Protein AF-A0A958T220-F1 (afdb_monomer_lite)

Secondary structure (DSSP, 8-state):
--HHHHHHHHHHHHHHHHHHHT-----HHHHTTTT--TTS-SEEEEEEEEEEEETTEEEEEEEEEEEEE-TTSSS--EE--

Structure (mmCIF, N/CA/C/O backbone):
data_AF-A0A958T220-F1
#
_entry.id   AF-A0A958T220-F1
#
loop_
_atom_site.group_PDB
_atom_site.id
_atom_site.type_symbol
_atom_site.label_atom_id
_atom_site.label_alt_id
_atom_site.label_comp_id
_atom_site.label_asym_id
_atom_site.label_entity_id
_atom_site.label_seq_id
_atom_site.pdbx_PDB_ins_code
_atom_site.Cartn_x
_atom_site.Cartn_y
_atom_site.Cartn_z
_atom_site.occupancy
_atom_site.B_iso_or_equiv
_atom_site.auth_seq_id
_atom_site.auth_comp_id
_atom_site.auth_asym_id
_atom_site.auth_atom_id
_atom_site.pdbx_PDB_model_num
ATOM 1 N N . MET A 1 1 ? 46.182 11.921 -43.402 1.00 52.91 1 MET A N 1
ATOM 2 C CA . MET A 1 1 ? 44.715 12.017 -43.207 1.00 52.91 1 MET A CA 1
ATOM 3 C C . MET A 1 1 ? 44.157 10.964 -42.224 1.00 52.91 1 MET A C 1
ATOM 5 O O . MET A 1 1 ? 43.083 10.436 -42.447 1.00 52.91 1 MET A O 1
ATOM 9 N N . LYS A 1 2 ? 44.858 10.625 -41.125 1.00 52.69 2 LYS A N 1
ATOM 10 C CA . LYS A 1 2 ? 44.356 9.680 -40.092 1.00 52.69 2 LYS A CA 1
ATOM 11 C C . LYS A 1 2 ? 43.979 10.366 -38.766 1.00 52.69 2 LYS A C 1
ATOM 13 O O . LYS A 1 2 ? 43.201 9.826 -37.993 1.00 52.69 2 LYS A O 1
ATOM 18 N N . ILE A 1 3 ? 44.505 11.569 -38.527 1.00 55.22 3 ILE A N 1
ATOM 19 C CA . ILE A 1 3 ? 44.404 12.286 -37.245 1.00 55.22 3 ILE A CA 1
ATOM 20 C C . ILE A 1 3 ? 43.018 12.932 -37.061 1.00 55.22 3 ILE A C 1
ATOM 22 O O . ILE A 1 3 ? 42.446 12.821 -35.982 1.00 55.22 3 ILE A O 1
ATOM 26 N N . LEU A 1 4 ? 42.435 13.511 -38.123 1.00 55.75 4 LEU A N 1
ATOM 27 C CA . LEU A 1 4 ? 41.078 14.083 -38.094 1.00 55.75 4 LEU A CA 1
ATOM 28 C C . LEU A 1 4 ? 40.010 13.028 -37.765 1.00 55.75 4 LEU A C 1
ATOM 30 O O . LEU A 1 4 ? 39.188 13.263 -36.892 1.00 55.75 4 LEU A O 1
ATOM 34 N N . ASN A 1 5 ? 40.097 11.830 -38.356 1.00 60.31 5 ASN A N 1
ATOM 35 C CA . ASN A 1 5 ? 39.152 10.737 -38.093 1.00 60.31 5 ASN A CA 1
ATOM 36 C C . ASN A 1 5 ? 39.193 10.261 -36.627 1.00 60.31 5 ASN A C 1
ATOM 38 O O . ASN A 1 5 ? 38.174 9.892 -36.057 1.00 60.31 5 ASN A O 1
ATOM 42 N N . CYS A 1 6 ? 40.369 10.299 -35.992 1.00 59.88 6 CYS A N 1
ATOM 43 C CA . CYS A 1 6 ? 40.538 9.908 -34.591 1.00 59.88 6 CYS A CA 1
ATOM 44 C C . CYS A 1 6 ? 39.915 10.931 -33.623 1.00 59.88 6 CYS A C 1
ATOM 46 O O . CYS A 1 6 ? 39.317 10.544 -32.620 1.00 59.88 6 CYS A O 1
ATOM 48 N N . TYR A 1 7 ? 40.006 12.231 -33.931 1.00 70.75 7 TYR A N 1
ATOM 49 C CA . TYR A 1 7 ? 39.376 13.283 -33.126 1.00 70.75 7 TYR A CA 1
ATOM 50 C C . TYR A 1 7 ? 37.844 13.239 -33.230 1.00 70.75 7 TYR A C 1
ATOM 52 O O . TYR A 1 7 ? 37.160 13.289 -32.207 1.00 70.75 7 TYR A O 1
ATOM 60 N N . THR A 1 8 ? 37.305 13.049 -34.439 1.00 67.88 8 THR A N 1
ATOM 61 C CA . THR A 1 8 ? 35.857 12.934 -34.663 1.00 67.88 8 THR A CA 1
ATOM 62 C C . THR A 1 8 ? 35.274 11.705 -33.959 1.00 67.88 8 THR A C 1
ATOM 64 O O . THR A 1 8 ? 34.278 11.836 -33.257 1.00 67.88 8 THR A O 1
ATOM 67 N N . VAL A 1 9 ? 35.938 10.542 -34.027 1.00 77.50 9 VAL A N 1
ATOM 68 C CA . VAL A 1 9 ? 35.496 9.319 -33.323 1.00 77.50 9 VAL A CA 1
ATOM 69 C C . VAL A 1 9 ? 35.521 9.495 -31.800 1.00 77.50 9 VAL A C 1
ATOM 71 O O . VAL A 1 9 ? 34.569 9.107 -31.126 1.00 77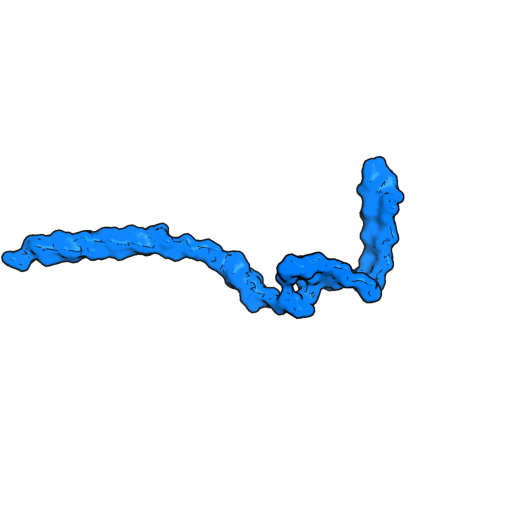.50 9 VAL A O 1
ATOM 74 N N . LYS A 1 10 ? 36.563 10.128 -31.241 1.00 78.19 10 LYS A N 1
ATOM 75 C CA . LYS A 1 10 ? 36.628 10.420 -29.797 1.00 78.19 10 LYS A CA 1
ATOM 76 C C . LYS A 1 10 ? 35.510 11.361 -29.345 1.00 78.19 10 LYS A C 1
ATOM 78 O O . LYS A 1 10 ? 34.932 11.144 -28.283 1.00 78.19 10 LYS A O 1
ATOM 83 N N . SER A 1 11 ? 35.187 12.371 -30.152 1.00 79.00 11 SER A N 1
ATOM 84 C CA . SER A 1 11 ? 34.093 13.304 -29.872 1.00 79.00 11 SER A CA 1
ATOM 85 C C . SER A 1 11 ? 32.729 12.607 -29.904 1.00 79.00 11 SER A C 1
ATOM 87 O O . SER A 1 11 ? 31.949 12.764 -28.968 1.00 79.00 11 SER A O 1
ATOM 89 N N . THR A 1 12 ? 32.464 11.756 -30.901 1.00 83.56 12 THR A N 1
ATOM 90 C CA . THR A 1 12 ? 31.206 10.994 -30.985 1.00 83.56 12 THR A CA 1
ATOM 91 C C . THR A 1 12 ? 31.033 10.036 -29.806 1.00 83.56 12 THR A C 1
ATOM 93 O O . THR A 1 12 ? 29.955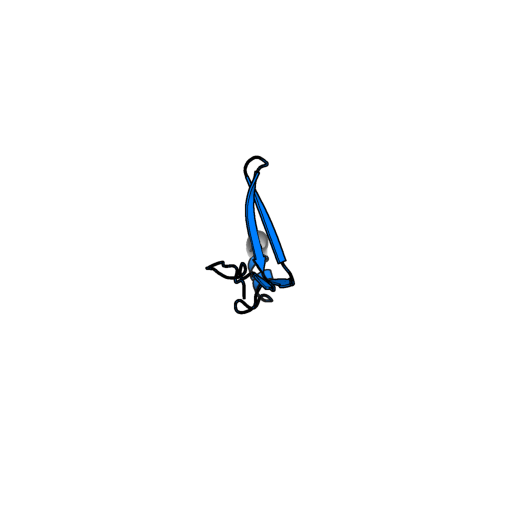 9.979 -29.220 1.00 83.56 12 THR A O 1
ATOM 96 N N . VAL A 1 13 ? 32.094 9.328 -29.401 1.00 86.50 13 VAL A N 1
ATOM 97 C CA . VAL A 1 13 ? 32.051 8.431 -28.232 1.00 86.50 13 VAL A CA 1
ATOM 98 C C . VAL A 1 13 ? 31.776 9.209 -26.942 1.00 86.50 13 VAL A C 1
ATOM 100 O O . VAL A 1 13 ? 30.985 8.754 -26.119 1.00 86.50 13 VAL A O 1
ATOM 103 N N . ALA A 1 14 ? 32.365 10.397 -26.777 1.00 87.19 14 ALA A N 1
ATOM 104 C CA . ALA A 1 14 ? 32.118 11.245 -25.612 1.00 87.19 14 ALA A CA 1
ATOM 105 C C . ALA A 1 14 ? 30.663 11.746 -25.548 1.00 87.19 14 ALA A C 1
ATOM 107 O O . ALA A 1 14 ? 30.060 11.741 -24.477 1.00 87.19 14 ALA A O 1
ATOM 108 N N . VAL A 1 15 ? 30.080 12.125 -26.691 1.00 86.94 15 VAL A N 1
ATOM 109 C CA . VAL A 1 15 ? 28.675 12.555 -26.774 1.00 86.94 15 VAL A CA 1
ATOM 110 C C . VAL A 1 15 ? 27.728 11.397 -26.453 1.00 86.94 15 VAL A C 1
ATOM 112 O O . VAL A 1 15 ? 26.816 11.565 -25.647 1.00 86.94 15 VAL A O 1
ATOM 115 N N . ILE A 1 16 ? 27.971 10.207 -27.009 1.00 85.44 16 ILE A N 1
ATOM 116 C CA . ILE A 1 16 ? 27.152 9.019 -26.726 1.00 85.44 16 ILE A CA 1
ATOM 117 C C . ILE A 1 16 ? 27.240 8.654 -25.238 1.00 85.44 16 ILE A C 1
ATOM 119 O O . ILE A 1 16 ? 26.209 8.472 -24.592 1.00 85.44 16 ILE A O 1
ATOM 123 N N . ALA A 1 17 ? 28.446 8.626 -24.664 1.00 84.88 17 ALA A N 1
ATOM 124 C CA . ALA A 1 17 ? 28.634 8.354 -23.240 1.00 84.88 17 ALA A CA 1
ATOM 125 C C . ALA A 1 17 ? 27.889 9.368 -22.356 1.00 84.88 17 ALA A C 1
ATOM 127 O O . ALA A 1 17 ? 27.237 8.972 -21.393 1.00 84.88 17 ALA A O 1
ATOM 128 N N . ALA A 1 18 ? 27.911 10.656 -22.715 1.00 84.31 18 ALA A N 1
ATOM 129 C CA . ALA A 1 18 ? 27.162 11.684 -22.001 1.00 84.31 18 ALA A CA 1
ATOM 130 C C . ALA A 1 18 ? 25.644 11.444 -22.064 1.00 84.31 18 ALA A C 1
ATOM 132 O O . ALA A 1 18 ? 24.977 11.544 -21.040 1.00 84.31 18 ALA A O 1
ATOM 133 N N . THR A 1 19 ? 25.089 11.065 -23.221 1.00 82.44 19 THR A N 1
ATOM 134 C CA . THR A 1 19 ? 23.638 10.816 -23.351 1.00 82.44 19 THR A CA 1
ATOM 135 C C . THR A 1 19 ? 23.138 9.630 -22.523 1.00 82.44 19 THR A C 1
ATOM 137 O O . THR A 1 19 ? 22.032 9.688 -21.991 1.00 82.44 19 THR A O 1
ATOM 140 N N . VAL A 1 20 ? 23.961 8.590 -22.341 1.00 82.50 20 VAL A N 1
ATOM 141 C CA . VAL A 1 20 ? 23.620 7.419 -21.512 1.00 82.50 20 VAL A CA 1
ATOM 142 C C . VAL A 1 20 ? 23.584 7.772 -20.019 1.00 82.50 20 VAL A C 1
ATOM 144 O O . VAL A 1 20 ? 22.811 7.190 -19.267 1.00 82.50 20 VAL A O 1
ATOM 147 N N . LEU A 1 21 ? 24.353 8.772 -19.573 1.00 77.12 21 LEU A N 1
ATOM 148 C CA . LEU A 1 21 ? 24.294 9.246 -18.182 1.00 77.12 21 LEU A CA 1
ATOM 149 C C . LEU A 1 21 ? 22.986 9.989 -17.860 1.00 77.12 21 LEU A C 1
ATOM 151 O O . LEU A 1 21 ? 22.585 10.035 -16.700 1.00 77.12 21 LEU A O 1
ATOM 155 N N . PHE A 1 22 ? 22.298 10.529 -18.870 1.00 74.19 22 PHE A N 1
ATOM 156 C CA . PHE A 1 22 ? 21.016 11.227 -18.713 1.00 74.19 22 PHE A CA 1
ATOM 157 C C . PHE A 1 22 ? 19.793 10.362 -19.058 1.00 74.19 22 PHE A C 1
ATOM 159 O O . PHE A 1 22 ? 18.668 10.849 -18.988 1.00 74.19 22 PHE A O 1
ATOM 166 N N . SER A 1 23 ? 19.969 9.081 -19.406 1.00 73.19 23 SER A N 1
ATOM 167 C CA . SER A 1 23 ? 18.854 8.200 -19.786 1.00 73.19 23 SER A CA 1
ATOM 168 C C . SER A 1 23 ? 18.088 7.604 -18.599 1.00 73.19 23 SER A C 1
ATOM 170 O O . SER A 1 23 ? 17.164 6.819 -18.807 1.00 73.19 23 SER A O 1
ATOM 172 N N . CYS A 1 24 ? 18.454 7.936 -17.357 1.00 71.44 24 CYS A N 1
ATOM 173 C CA . CYS A 1 24 ? 17.717 7.496 -16.175 1.00 71.44 24 CYS A CA 1
ATOM 174 C C . CYS A 1 24 ? 16.388 8.265 -16.075 1.00 71.44 24 CYS A C 1
ATOM 176 O O . CYS A 1 24 ? 16.300 9.320 -15.449 1.00 71.44 24 CYS A O 1
ATOM 178 N N . GLN A 1 25 ? 15.356 7.746 -16.737 1.00 67.31 25 GLN A N 1
ATOM 179 C CA . GLN A 1 25 ? 13.976 8.185 -16.566 1.00 67.31 25 GLN A CA 1
ATOM 180 C C . GLN A 1 25 ? 13.337 7.358 -15.449 1.00 67.31 25 GLN A C 1
ATOM 182 O O . GLN A 1 25 ? 13.340 6.130 -15.479 1.00 67.31 25 GLN A O 1
ATOM 187 N N . ASN A 1 26 ? 12.814 8.041 -14.433 1.00 61.22 26 ASN A N 1
ATOM 188 C CA . ASN A 1 26 ? 12.249 7.438 -13.231 1.00 61.22 26 ASN A CA 1
ATOM 189 C C . ASN A 1 26 ? 10.838 6.875 -13.515 1.00 61.22 26 ASN A C 1
ATOM 191 O O . ASN A 1 26 ? 9.846 7.437 -13.064 1.00 61.22 26 ASN A O 1
ATOM 195 N N . SER A 1 27 ? 10.743 5.792 -14.295 1.00 64.56 27 SER A N 1
ATOM 196 C CA . SER A 1 27 ? 9.478 5.164 -14.731 1.00 64.56 27 SER A CA 1
ATOM 197 C C . SER A 1 27 ? 8.967 4.057 -13.799 1.00 64.56 27 SER A C 1
ATOM 199 O O . SER A 1 27 ? 7.983 3.383 -14.099 1.00 64.56 27 SER A O 1
ATOM 201 N N . LEU A 1 28 ? 9.594 3.864 -12.634 1.00 67.81 28 LEU A N 1
ATOM 202 C CA . LEU A 1 28 ? 9.188 2.827 -11.678 1.00 67.81 28 LEU A CA 1
ATOM 203 C C . LEU A 1 28 ? 7.737 2.999 -11.196 1.00 67.81 28 LEU A C 1
ATOM 205 O O . LEU A 1 28 ? 7.038 2.007 -11.010 1.00 67.81 28 LEU A O 1
ATOM 209 N N . SER A 1 29 ? 7.268 4.242 -11.048 1.00 67.50 29 SER A N 1
ATOM 210 C CA . SER A 1 29 ? 5.883 4.547 -10.664 1.00 67.50 29 SER A CA 1
ATOM 211 C C . SER A 1 29 ? 4.862 4.191 -11.747 1.00 67.50 29 SER A C 1
ATOM 213 O O . SER A 1 29 ? 3.707 3.929 -11.430 1.00 67.50 29 SER A O 1
ATOM 215 N N . GLU A 1 30 ? 5.266 4.174 -13.016 1.00 69.12 30 GLU A N 1
ATOM 216 C CA . GLU A 1 30 ? 4.407 3.812 -14.143 1.00 69.12 30 GLU A CA 1
ATOM 217 C C . GLU A 1 30 ? 4.310 2.291 -14.281 1.00 69.12 30 GLU A C 1
ATOM 219 O O . GLU A 1 30 ? 3.216 1.754 -14.428 1.00 69.12 30 GLU A O 1
ATOM 224 N N . VAL A 1 31 ? 5.425 1.577 -14.091 1.00 70.25 31 VAL A N 1
ATOM 225 C CA . VAL A 1 31 ? 5.448 0.104 -14.079 1.00 70.25 31 VAL A CA 1
ATOM 226 C C . VAL A 1 31 ? 4.588 -0.469 -12.948 1.00 70.25 31 VAL A C 1
ATOM 228 O O . VAL A 1 31 ? 3.893 -1.463 -13.145 1.00 70.25 31 VAL A O 1
ATOM 231 N N . GLN A 1 32 ? 4.574 0.179 -11.781 1.00 68.62 32 GLN A N 1
ATOM 232 C CA . GLN A 1 32 ? 3.726 -0.219 -10.651 1.00 68.62 32 GLN A CA 1
ATOM 233 C C . GLN A 1 32 ? 2.221 -0.109 -10.948 1.00 68.62 32 GLN A C 1
ATOM 235 O O . GLN A 1 32 ? 1.432 -0.823 -10.334 1.00 68.62 32 GLN A O 1
ATOM 240 N N . LYS A 1 33 ? 1.818 0.738 -11.904 1.00 69.06 33 LYS A N 1
ATOM 241 C CA . LYS A 1 33 ? 0.411 0.930 -12.290 1.00 69.06 33 LYS A CA 1
ATOM 242 C C . LYS A 1 33 ? -0.089 -0.094 -13.313 1.00 69.06 33 LYS A C 1
ATOM 244 O O . LYS A 1 33 ? -1.291 -0.295 -13.404 1.00 69.06 33 LYS A O 1
ATOM 249 N N . ILE A 1 34 ? 0.801 -0.787 -14.034 1.00 68.31 34 ILE A N 1
ATOM 250 C CA . ILE A 1 34 ? 0.434 -1.727 -15.119 1.00 68.31 34 ILE A CA 1
ATOM 251 C C . ILE A 1 34 ? -0.425 -2.902 -14.611 1.00 68.31 34 ILE A C 1
ATOM 253 O O . ILE A 1 34 ? -1.232 -3.446 -15.360 1.00 68.31 34 ILE A O 1
ATOM 257 N N . GLY A 1 35 ? -0.262 -3.297 -13.345 1.00 65.31 35 GLY A N 1
ATOM 258 C CA . GLY A 1 35 ? -1.001 -4.410 -12.737 1.00 65.31 35 GLY A CA 1
ATOM 259 C C . GLY A 1 35 ? -2.244 -4.013 -11.937 1.00 65.31 35 GLY A C 1
ATOM 260 O O . GLY A 1 35 ? -2.934 -4.897 -11.437 1.00 65.31 35 GLY A O 1
ATOM 261 N N . LEU A 1 36 ? -2.523 -2.717 -11.776 1.00 67.75 36 LEU A N 1
ATOM 262 C CA . LEU A 1 36 ? -3.644 -2.238 -10.970 1.00 67.75 36 LEU A CA 1
ATOM 263 C C . LEU A 1 36 ? -4.826 -1.933 -11.892 1.00 67.75 36 LEU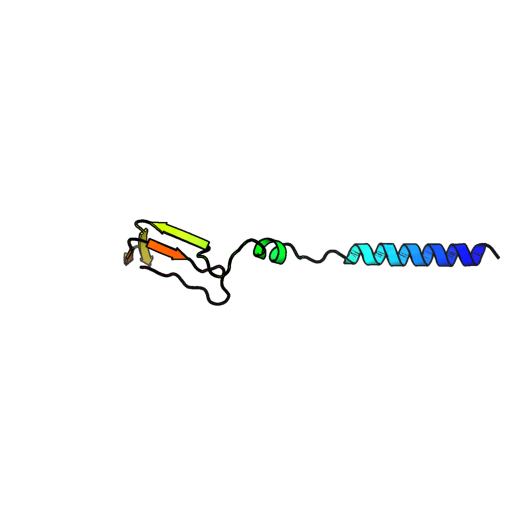 A C 1
ATOM 265 O O . LEU A 1 36 ? -4.841 -0.919 -12.583 1.00 67.75 36 LEU A O 1
ATOM 269 N N . SER A 1 37 ? -5.826 -2.814 -11.904 1.00 70.00 37 SER A N 1
ATOM 270 C CA . SER A 1 37 ? -7.113 -2.512 -12.532 1.00 70.00 37 SER A CA 1
ATOM 271 C C . SER A 1 37 ? -7.759 -1.345 -11.784 1.00 70.00 37 SER A C 1
ATOM 273 O O . SER A 1 37 ? -8.120 -1.483 -10.618 1.00 70.00 37 SER A O 1
ATOM 275 N N . GLU A 1 38 ? -7.918 -0.191 -12.436 1.00 69.00 38 GLU A N 1
ATOM 276 C CA . GLU A 1 38 ? -8.566 0.992 -11.839 1.00 69.00 38 GLU A CA 1
ATOM 277 C C . GLU A 1 38 ? -10.015 0.707 -11.406 1.00 69.00 38 GLU A C 1
ATOM 279 O O . GLU A 1 38 ? -10.557 1.363 -10.515 1.00 69.00 38 GLU A O 1
ATOM 284 N N . ASN A 1 39 ? -10.655 -0.297 -12.011 1.00 75.88 39 ASN A N 1
ATOM 285 C CA . ASN A 1 39 ? -12.040 -0.652 -11.720 1.00 75.88 39 ASN A CA 1
ATOM 286 C C . ASN A 1 39 ? -12.198 -1.536 -10.480 1.00 75.88 39 ASN A C 1
ATOM 288 O O . ASN A 1 39 ? -13.292 -1.573 -9.918 1.00 75.88 39 ASN A O 1
ATOM 292 N N . GLU A 1 40 ? -11.138 -2.203 -10.029 1.00 85.62 40 GLU A N 1
ATOM 293 C CA . GLU A 1 40 ? -11.189 -3.078 -8.860 1.00 85.62 40 GLU A CA 1
ATOM 294 C C . GLU A 1 40 ? -10.721 -2.351 -7.595 1.00 85.62 40 GLU A C 1
ATOM 296 O O . GLU A 1 40 ? -9.859 -1.469 -7.671 1.00 85.62 40 GLU A O 1
ATOM 301 N N . PRO A 1 41 ? -11.293 -2.696 -6.428 1.00 88.56 41 PRO A N 1
ATOM 302 C CA . PRO A 1 41 ? -10.826 -2.158 -5.163 1.00 88.56 41 PRO A CA 1
ATOM 303 C C . PRO A 1 41 ? -9.412 -2.671 -4.874 1.00 88.56 41 PRO A C 1
ATOM 305 O O . PRO A 1 41 ? -9.124 -3.859 -5.027 1.00 88.56 41 PRO A O 1
ATOM 308 N N . ILE A 1 42 ? -8.538 -1.783 -4.405 1.00 89.12 42 ILE A N 1
ATOM 309 C CA . ILE A 1 42 ? -7.179 -2.137 -3.980 1.00 89.12 42 ILE A CA 1
ATOM 310 C C . ILE A 1 42 ? -7.185 -2.954 -2.681 1.00 89.12 42 ILE A C 1
ATOM 312 O O . ILE A 1 42 ? -6.272 -3.742 -2.433 1.00 89.12 42 ILE A O 1
ATOM 316 N N . GLY A 1 43 ? -8.224 -2.785 -1.860 1.00 89.50 43 GLY A N 1
ATOM 317 C CA . GLY A 1 43 ? -8.387 -3.483 -0.591 1.00 89.50 43 GLY A CA 1
ATOM 318 C C . GLY A 1 43 ? -9.832 -3.896 -0.341 1.00 89.50 43 GLY A C 1
ATOM 319 O O . GLY A 1 43 ? -10.763 -3.128 -0.582 1.00 89.50 43 GLY A O 1
ATOM 320 N N . VAL A 1 44 ? -10.013 -5.111 0.180 1.00 93.12 44 VAL A N 1
ATOM 321 C CA . VAL A 1 44 ? -11.305 -5.632 0.639 1.00 93.12 44 VAL A CA 1
ATOM 322 C C . VAL A 1 44 ? -11.151 -6.115 2.075 1.00 93.12 44 VAL A C 1
ATOM 324 O O . VAL A 1 44 ? -10.278 -6.935 2.357 1.00 93.12 44 VAL A O 1
ATOM 327 N N . ALA A 1 45 ? -11.999 -5.626 2.977 1.00 93.38 45 ALA A N 1
ATOM 328 C CA . ALA A 1 45 ? -12.080 -6.121 4.351 1.00 93.38 45 ALA A CA 1
ATOM 329 C C . ALA A 1 45 ? -13.488 -6.648 4.631 1.00 93.38 45 ALA A C 1
ATOM 331 O O . ALA A 1 45 ? -14.464 -6.014 4.244 1.00 93.38 45 ALA A O 1
AT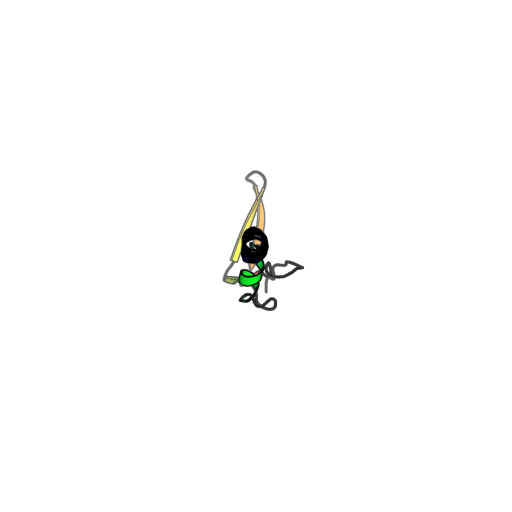OM 332 N N . GLU A 1 46 ? -13.600 -7.782 5.317 1.00 94.06 46 GLU A N 1
ATOM 333 C CA . GLU A 1 46 ? -14.878 -8.355 5.754 1.00 94.06 46 GLU A CA 1
ATOM 334 C C . GLU A 1 46 ? -15.059 -8.162 7.263 1.00 94.06 46 GLU A C 1
ATOM 336 O O . GLU A 1 46 ? -14.085 -8.201 8.016 1.00 94.06 46 GLU A O 1
ATOM 341 N N . ASN A 1 47 ? -16.304 -7.978 7.712 1.00 92.88 47 ASN A N 1
ATOM 342 C CA . ASN A 1 47 ? -16.666 -7.758 9.118 1.00 92.88 47 ASN A CA 1
ATOM 343 C C . ASN A 1 47 ? -15.850 -6.628 9.776 1.00 92.88 47 ASN A C 1
ATOM 345 O O . ASN A 1 47 ? -15.247 -6.791 10.841 1.00 92.88 47 ASN A O 1
ATOM 349 N N . PHE A 1 48 ? -15.817 -5.472 9.116 1.00 91.25 48 PHE A N 1
ATOM 350 C CA . PHE A 1 48 ? -14.992 -4.334 9.496 1.00 91.25 48 PHE A CA 1
ATOM 351 C C . PHE A 1 48 ? -15.622 -3.506 10.629 1.00 91.25 48 PHE A C 1
ATOM 353 O O . PHE A 1 48 ? -16.825 -3.238 10.640 1.00 91.25 48 PHE A O 1
ATOM 360 N N . ASN A 1 49 ? -14.790 -3.074 11.581 1.00 93.94 49 ASN A N 1
ATOM 361 C CA . ASN A 1 49 ? -15.184 -2.256 12.730 1.00 93.94 49 ASN A CA 1
ATOM 362 C C . ASN A 1 49 ? -14.137 -1.161 12.986 1.00 93.94 49 ASN A C 1
ATOM 364 O O . ASN A 1 49 ? -13.102 -1.409 13.611 1.00 93.94 49 ASN A O 1
ATOM 368 N N . LEU A 1 50 ? -14.406 0.049 12.496 1.00 91.88 50 LEU A N 1
ATOM 369 C CA . LEU A 1 50 ? -13.542 1.215 12.651 1.00 91.88 50 LEU A CA 1
ATOM 370 C C . LEU A 1 50 ? -13.984 2.072 13.826 1.00 91.88 50 LEU A C 1
ATOM 372 O O . LEU A 1 50 ? -15.063 2.663 13.821 1.00 91.88 50 LEU A O 1
ATOM 376 N N . LYS A 1 51 ? -13.088 2.212 14.798 1.00 94.62 51 LYS A N 1
ATOM 377 C CA . LYS A 1 51 ? -13.277 3.076 15.962 1.00 94.62 51 LYS A CA 1
ATOM 378 C C . LYS A 1 51 ? -12.389 4.299 15.818 1.00 94.62 51 LYS A C 1
ATOM 380 O O . LYS A 1 51 ? -11.169 4.188 15.904 1.00 94.62 51 LYS A O 1
ATOM 385 N N . TYR A 1 52 ? -13.004 5.456 15.615 1.00 94.38 52 TYR A N 1
ATOM 386 C CA . TYR A 1 52 ? -12.300 6.729 15.571 1.00 94.38 52 TYR A CA 1
ATOM 387 C C . TYR A 1 52 ? -12.332 7.383 16.951 1.00 94.38 52 TYR A C 1
ATOM 389 O O . TYR A 1 52 ? -13.404 7.659 17.504 1.00 94.38 52 TYR A O 1
ATOM 397 N N . THR A 1 53 ? -11.148 7.617 17.512 1.00 95.88 53 THR A N 1
ATOM 398 C CA . THR A 1 53 ? -10.973 8.271 18.809 1.00 95.88 53 THR A CA 1
ATOM 399 C C . THR A 1 53 ? -10.274 9.605 18.632 1.00 95.88 53 THR A C 1
ATOM 401 O O . THR A 1 53 ? -9.183 9.648 18.069 1.00 95.88 53 THR A O 1
ATOM 404 N N . ASP A 1 54 ? -10.861 10.666 19.171 1.00 94.31 54 ASP A N 1
ATOM 405 C CA . ASP A 1 54 ? -10.233 11.978 19.261 1.00 94.31 54 ASP A CA 1
ATOM 406 C C . ASP A 1 54 ? -9.973 12.301 20.735 1.00 94.31 54 ASP A C 1
ATOM 408 O O . ASP A 1 54 ? -10.855 12.153 21.585 1.00 94.31 54 ASP A O 1
ATOM 412 N N . SER A 1 55 ? -8.740 12.695 21.059 1.00 95.06 55 SER A N 1
ATOM 413 C CA . SER A 1 55 ? -8.348 13.113 22.412 1.00 95.06 55 SER A CA 1
ATOM 414 C C . SER A 1 55 ? -8.695 12.089 23.512 1.00 95.06 55 SER A C 1
ATOM 416 O O . SER A 1 55 ? -9.087 12.441 24.623 1.00 95.06 55 SER A O 1
ATOM 418 N N . GLY A 1 56 ? -8.586 10.793 23.193 1.00 91.94 56 GLY A N 1
ATOM 419 C CA . GLY A 1 56 ? -8.888 9.687 24.110 1.00 91.94 56 GLY A CA 1
ATOM 420 C C . GLY A 1 56 ? -10.380 9.382 24.295 1.00 91.94 56 GLY A C 1
ATOM 421 O O . GLY A 1 56 ? -10.726 8.472 25.048 1.00 91.94 56 GLY A O 1
ATOM 422 N N . ARG A 1 57 ? -11.276 10.097 23.606 1.00 92.75 57 ARG A N 1
ATOM 423 C CA . ARG A 1 57 ? -12.720 9.829 23.592 1.00 92.75 57 ARG A CA 1
ATOM 424 C C . ARG A 1 57 ? -13.102 9.166 22.274 1.00 92.75 57 ARG A C 1
ATOM 426 O O . ARG A 1 57 ? -12.600 9.538 21.220 1.00 92.75 57 ARG A O 1
ATOM 433 N N . MET A 1 58 ? -13.990 8.173 22.321 1.00 91.69 58 MET A N 1
ATOM 434 C CA . MET A 1 58 ? -14.546 7.579 21.103 1.00 91.69 58 MET A CA 1
ATOM 435 C C . MET A 1 58 ? -15.520 8.571 20.467 1.00 91.69 58 MET A C 1
ATOM 437 O O . MET A 1 58 ? -16.538 8.901 21.070 1.00 91.69 58 MET A O 1
ATOM 441 N N . THR A 1 59 ? -15.191 9.034 19.265 1.00 94.12 59 THR A N 1
ATOM 442 C CA . THR A 1 59 ? -15.967 10.044 18.533 1.00 94.12 59 THR A CA 1
ATOM 443 C C . THR A 1 59 ? -16.858 9.396 17.479 1.00 94.12 59 THR A C 1
ATOM 445 O O . THR A 1 59 ? -17.982 9.845 17.277 1.00 94.12 59 THR A O 1
ATOM 448 N N . ALA A 1 60 ? -16.401 8.315 16.839 1.00 94.00 60 ALA A N 1
ATOM 449 C CA . ALA A 1 60 ? -17.211 7.564 15.883 1.00 94.00 60 ALA A CA 1
ATOM 450 C C . ALA A 1 60 ? -16.897 6.063 15.906 1.00 94.00 60 ALA A C 1
ATOM 452 O O . ALA A 1 60 ? -15.784 5.642 16.227 1.00 94.00 60 ALA A O 1
ATOM 453 N N . ASN A 1 61 ? -17.900 5.263 15.550 1.00 94.31 61 ASN A N 1
ATOM 454 C CA . ASN A 1 61 ? -17.810 3.815 15.419 1.00 94.31 61 ASN A CA 1
ATOM 455 C C . ASN A 1 61 ? -18.538 3.394 14.137 1.00 94.31 61 ASN A C 1
ATOM 457 O O . ASN A 1 61 ? -19.763 3.490 14.072 1.00 94.31 61 ASN A O 1
ATOM 461 N N . LEU A 1 62 ? -17.787 2.961 13.128 1.00 92.19 62 LEU A N 1
ATOM 462 C CA . LEU A 1 62 ? -18.304 2.529 11.835 1.00 92.19 62 LEU A CA 1
ATOM 463 C C . LEU A 1 62 ? -18.191 1.008 11.734 1.00 92.19 62 LEU A C 1
ATOM 465 O O . LEU A 1 62 ? -17.095 0.456 11.797 1.00 92.19 62 LEU A O 1
ATOM 469 N N . ILE A 1 63 ? -19.331 0.341 11.572 1.00 94.19 63 ILE A N 1
ATOM 470 C CA . ILE A 1 63 ? -19.424 -1.113 11.436 1.00 94.19 63 ILE A CA 1
ATOM 471 C C . ILE A 1 63 ? -20.042 -1.408 10.073 1.00 94.19 63 ILE A C 1
ATOM 473 O O . ILE A 1 63 ? -21.109 -0.881 9.766 1.00 94.19 63 ILE A O 1
ATOM 477 N N . SER A 1 64 ? -19.392 -2.252 9.278 1.00 93.81 64 SER A N 1
ATOM 478 C CA . SER A 1 64 ? -19.924 -2.712 7.994 1.00 93.81 64 SER A CA 1
ATOM 479 C C . SER A 1 64 ? -19.528 -4.173 7.749 1.00 93.81 64 SER A C 1
ATOM 481 O O . SER A 1 64 ? -18.442 -4.595 8.165 1.00 93.81 64 SER A O 1
ATOM 483 N N . PRO A 1 65 ? -20.387 -4.971 7.087 1.00 94.06 65 PRO A N 1
ATOM 484 C CA . PRO A 1 65 ? -20.032 -6.326 6.684 1.00 94.06 65 PRO A CA 1
ATOM 485 C C . PRO A 1 65 ? -18.866 -6.348 5.690 1.00 94.06 65 PRO A C 1
ATOM 487 O O . PRO A 1 65 ? -18.140 -7.343 5.654 1.00 94.06 65 PRO A O 1
ATOM 490 N N . LYS A 1 66 ? -18.655 -5.278 4.910 1.00 94.12 66 LYS A N 1
ATOM 491 C CA . LYS A 1 66 ? -17.593 -5.224 3.907 1.00 94.12 66 LYS A CA 1
ATOM 492 C C . LYS A 1 66 ? -17.103 -3.798 3.650 1.00 94.12 66 LYS A C 1
ATOM 494 O O . LYS A 1 66 ? -17.886 -2.885 3.450 1.00 94.12 66 LYS A O 1
ATOM 499 N N . MET A 1 67 ? -15.791 -3.621 3.583 1.00 94.88 67 MET A N 1
ATOM 500 C CA . MET A 1 67 ? -15.142 -2.377 3.173 1.00 94.88 67 MET A CA 1
ATOM 501 C C . MET A 1 67 ? -14.460 -2.593 1.826 1.00 94.88 67 MET A C 1
ATOM 503 O O . MET A 1 67 ? -13.698 -3.553 1.682 1.00 94.88 67 MET A O 1
ATOM 507 N N . LEU A 1 68 ? -14.716 -1.707 0.865 1.00 93.75 68 LEU A N 1
ATOM 508 C CA . LEU A 1 68 ? -14.063 -1.680 -0.443 1.00 93.75 68 LEU A CA 1
ATOM 509 C C . LEU A 1 68 ? -13.261 -0.385 -0.573 1.00 93.75 68 LEU A C 1
ATOM 511 O O . LEU A 1 68 ? -13.830 0.704 -0.545 1.00 93.75 68 LEU A O 1
ATOM 515 N N . ASP A 1 69 ? -11.946 -0.502 -0.703 1.00 92.88 69 ASP A N 1
ATOM 516 C CA . ASP A 1 69 ? -11.037 0.633 -0.849 1.00 92.88 69 ASP A CA 1
ATOM 517 C C . ASP A 1 69 ? -10.714 0.868 -2.330 1.00 92.88 69 ASP A C 1
ATOM 519 O O . ASP A 1 69 ? -10.163 -0.017 -2.984 1.00 92.88 69 ASP A O 1
ATOM 523 N N . PHE A 1 70 ? -11.035 2.054 -2.854 1.00 93.00 70 PHE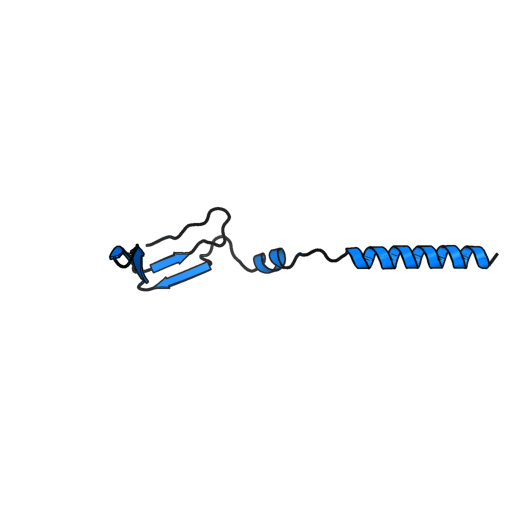 A N 1
ATOM 524 C CA . PHE A 1 70 ? -10.729 2.484 -4.223 1.00 93.00 70 PHE A CA 1
ATOM 525 C C . PHE A 1 70 ? -9.669 3.599 -4.258 1.00 93.00 70 PHE A C 1
ATOM 527 O O . PHE A 1 70 ? -9.733 4.511 -5.083 1.00 93.00 70 PHE A O 1
ATOM 534 N N . SER A 1 71 ? -8.672 3.537 -3.368 1.00 89.31 71 SER A N 1
ATOM 535 C CA . SER A 1 71 ? -7.545 4.487 -3.319 1.00 89.31 71 SER A CA 1
ATOM 536 C C . SER A 1 71 ? -6.594 4.434 -4.528 1.00 89.31 71 SER A C 1
ATOM 538 O O . SER A 1 71 ? -5.647 5.215 -4.608 1.00 89.31 71 SER A O 1
ATOM 540 N N . ASN A 1 72 ? -6.812 3.497 -5.453 1.00 84.44 72 ASN A N 1
ATOM 541 C CA . ASN A 1 72 ? -6.082 3.351 -6.714 1.00 84.44 72 ASN A CA 1
ATOM 542 C C . ASN A 1 72 ? -6.567 4.294 -7.828 1.00 84.44 72 ASN A C 1
ATOM 544 O O . ASN A 1 72 ? -5.949 4.321 -8.893 1.00 84.44 72 ASN A O 1
ATOM 548 N N . ARG A 1 73 ? -7.660 5.035 -7.620 1.00 84.44 73 ARG A N 1
ATOM 549 C CA . ARG A 1 73 ? -8.237 5.940 -8.622 1.00 84.44 73 ARG A CA 1
ATOM 550 C C . ARG A 1 73 ? -7.660 7.351 -8.494 1.00 84.44 73 ARG A C 1
ATOM 552 O O . ARG A 1 73 ? -6.916 7.673 -7.578 1.00 84.44 73 ARG A O 1
ATOM 559 N N . GLU A 1 74 ? -7.983 8.224 -9.443 1.00 84.06 74 GLU A N 1
ATOM 560 C CA . GLU A 1 74 ? -7.696 9.656 -9.278 1.00 84.06 74 GLU A CA 1
ATOM 561 C C . GLU A 1 74 ? -8.649 10.284 -8.246 1.00 84.06 74 GLU A C 1
ATOM 563 O O . GLU A 1 74 ? -8.251 11.108 -7.424 1.00 84.06 74 GLU A O 1
ATOM 568 N N . PHE A 1 75 ? -9.908 9.831 -8.245 1.00 88.62 75 PHE A N 1
ATOM 569 C CA . PHE A 1 75 ? -10.898 10.175 -7.231 1.00 88.62 75 PHE A CA 1
ATOM 570 C C . PHE A 1 75 ? -11.059 9.022 -6.239 1.00 88.62 75 PHE A C 1
ATOM 572 O O . PHE A 1 75 ? -11.774 8.054 -6.501 1.00 88.62 75 PHE A O 1
ATOM 579 N N . ASN A 1 76 ? -10.373 9.139 -5.105 1.00 89.94 76 ASN A N 1
ATOM 580 C CA . ASN A 1 76 ? -10.338 8.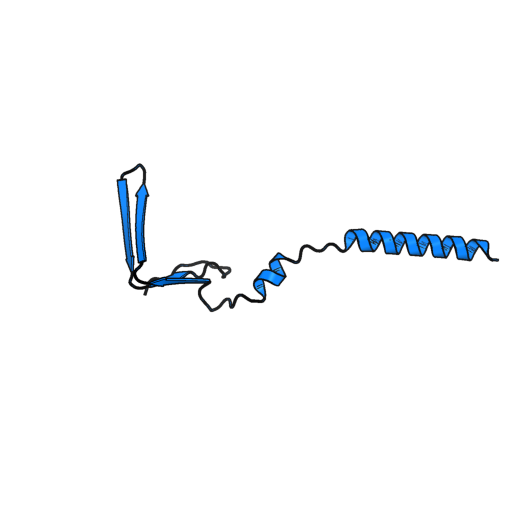106 -4.076 1.00 89.94 76 ASN A CA 1
ATOM 581 C C . ASN A 1 76 ? -11.592 8.128 -3.209 1.00 89.94 76 ASN A C 1
ATOM 583 O O . ASN A 1 76 ? -12.004 9.176 -2.710 1.00 89.94 76 ASN A O 1
ATOM 587 N N . PHE A 1 77 ? -12.161 6.949 -2.985 1.00 92.69 77 PHE A N 1
ATOM 588 C CA . PHE A 1 77 ? -13.277 6.756 -2.072 1.00 92.69 77 PHE A CA 1
ATOM 589 C C . PHE A 1 77 ? -13.231 5.362 -1.449 1.00 92.69 77 PHE A C 1
ATOM 591 O O . PHE A 1 77 ? -12.533 4.464 -1.920 1.00 92.69 77 PHE A O 1
ATOM 598 N N . ILE A 1 78 ? -13.999 5.202 -0.376 1.00 92.38 78 ILE A N 1
ATOM 599 C CA . ILE A 1 78 ? -14.221 3.923 0.288 1.00 92.38 78 ILE A CA 1
ATOM 600 C C . ILE A 1 78 ? -15.721 3.658 0.244 1.00 92.38 78 ILE A C 1
ATOM 602 O O . ILE A 1 78 ? -16.518 4.538 0.580 1.00 92.38 78 ILE A O 1
ATOM 606 N N . GLU A 1 79 ? -16.098 2.463 -0.188 1.00 91.88 79 GLU A N 1
ATOM 607 C CA . GLU A 1 79 ? -17.486 2.022 -0.255 1.00 91.88 79 GLU A CA 1
ATOM 608 C C . GLU A 1 79 ? -17.772 0.996 0.849 1.00 91.88 79 GLU A C 1
ATOM 610 O O . GLU A 1 79 ? -16.941 0.137 1.159 1.00 91.88 79 GLU A O 1
ATOM 615 N N . PHE A 1 80 ? -18.959 1.107 1.446 1.00 93.19 80 PHE A N 1
ATOM 616 C CA . PHE A 1 80 ? -19.420 0.273 2.555 1.00 93.19 80 PHE A CA 1
ATOM 617 C C . PHE A 1 80 ? -20.795 -0.324 2.213 1.00 93.19 80 PHE A C 1
ATOM 619 O O . PHE A 1 80 ? -21.812 0.283 2.564 1.00 93.19 80 PHE A O 1
ATOM 626 N N . PRO A 1 81 ? -20.849 -1.448 1.479 1.00 86.69 81 PRO A N 1
ATOM 627 C CA . PRO A 1 81 ? -22.089 -2.187 1.256 1.00 86.69 81 PRO A CA 1
ATOM 628 C C . PRO A 1 81 ? -22.596 -2.915 2.514 1.00 86.69 81 PRO A C 1
ATOM 630 O O . PRO A 1 81 ? -21.841 -3.040 3.514 1.00 86.69 81 PRO A O 1
#

pLDDT: mean 82.08, std 12.32, range [52.69, 95.88]

Radius of gyration: 27.7 Å; chains: 1; bounding box: 67×22×67 Å

Foldseek 3Di:
DVVVVVVVVVVVVVVVVVVVVVPPDPCPVVVVLPPDDLPAFPDKDAQDWDFDDDPNHGPDIDTARMWGWNCSHPDTDIDGD

Sequence (81 aa):
MKILNCYTVKSTVAVIAATVLFSCQNSLSEVQKIGLSENEPIGVAENFNLKYTDSGRMTANLISPKMLDFSNREFNFIEFP